Protein AF-A0A0S7Z1P8-F1 (afdb_monomer_lite)

Foldseek 3Di:
DDPPPPPPPPQDEAEAECPPPPADDPVNVVVLLVCVVPDDPSYYYAYHPHPPVRCVVCVVVVNNVSHHHDPDPPDDDD

Radius of gyration: 16.2 Å; chains: 1; bounding box: 42×26×48 Å

pLDDT: mean 80.34, std 19.55, range [32.34, 96.81]

Sequence (78 aa):
MKANEKKAQEDSHVVFDFAGLQQVEVEDLAMILTARMHSPPGESVWVRSVPARTAEILKYLRLDHFFLRYPEDDGQPH

Secondary structure (DSSP, 8-state):
-------------EEEE-TT-S---HHHHHHHHHHHHHPPTT--EEEES--HHHHHHHHHTT-GGGSEEP---S----

Structure (mmCIF, N/CA/C/O backbone):
data_AF-A0A0S7Z1P8-F1
#
_entry.id   AF-A0A0S7Z1P8-F1
#
loop_
_atom_site.group_PDB
_atom_site.id
_atom_site.type_symbol
_atom_site.label_atom_id
_atom_site.label_alt_id
_atom_site.label_comp_id
_atom_site.label_asym_id
_atom_site.label_entity_id
_atom_site.label_seq_id
_atom_site.pdbx_PDB_ins_code
_atom_site.Cartn_x
_atom_site.Cartn_y
_atom_site.Cartn_z
_atom_site.occupancy
_atom_site.B_iso_or_equiv
_atom_site.auth_seq_id
_atom_site.auth_comp_id
_atom_site.auth_asym_id
_atom_site.auth_atom_id
_atom_site.pdbx_PDB_model_num
ATOM 1 N N . MET A 1 1 ? 30.375 -0.332 -35.625 1.00 37.53 1 MET A N 1
ATOM 2 C CA . MET A 1 1 ? 30.101 -0.156 -34.184 1.00 37.53 1 MET A CA 1
ATOM 3 C C . MET A 1 1 ? 28.606 0.064 -34.040 1.00 37.53 1 MET A C 1
ATOM 5 O O . MET A 1 1 ? 28.116 1.067 -34.534 1.00 37.53 1 MET A O 1
ATOM 9 N N . LYS A 1 2 ? 27.863 -0.923 -33.524 1.00 38.72 2 LYS A N 1
ATOM 10 C CA . LYS A 1 2 ? 26.417 -0.785 -33.302 1.00 38.72 2 LYS A CA 1
ATOM 11 C C . LYS A 1 2 ? 26.222 -0.027 -31.991 1.00 38.72 2 LYS A C 1
ATOM 13 O O . LYS A 1 2 ? 26.790 -0.435 -30.981 1.00 38.72 2 LYS A O 1
ATOM 18 N N . ALA A 1 3 ? 25.494 1.086 -32.042 1.00 43.47 3 ALA A N 1
ATOM 19 C CA . ALA A 1 3 ? 25.097 1.834 -30.861 1.00 43.47 3 ALA A CA 1
ATOM 20 C C . ALA A 1 3 ? 24.310 0.894 -29.940 1.00 43.47 3 ALA A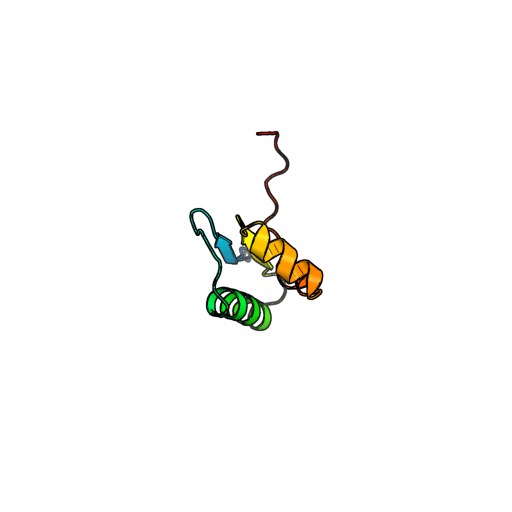 C 1
ATOM 22 O O . ALA A 1 3 ? 23.296 0.322 -30.336 1.00 43.47 3 ALA A O 1
ATOM 23 N N . ASN A 1 4 ? 24.844 0.670 -28.745 1.00 43.12 4 ASN A N 1
ATOM 24 C CA . ASN A 1 4 ? 24.198 -0.110 -27.709 1.00 43.12 4 ASN A CA 1
ATOM 25 C C . ASN A 1 4 ? 23.202 0.826 -27.018 1.00 43.12 4 ASN A C 1
ATOM 27 O O . ASN A 1 4 ? 23.509 1.411 -25.982 1.00 43.12 4 ASN A O 1
ATOM 31 N N . GLU A 1 5 ? 22.041 1.032 -27.641 1.00 44.75 5 GLU A N 1
ATOM 32 C CA . GLU A 1 5 ? 20.887 1.652 -26.992 1.00 44.75 5 GLU A CA 1
ATOM 33 C C . GLU A 1 5 ? 20.399 0.689 -25.905 1.00 44.75 5 GLU A C 1
ATOM 35 O O . GLU A 1 5 ? 19.473 -0.100 -26.093 1.00 44.75 5 GLU A O 1
ATOM 40 N N . LYS A 1 6 ? 21.049 0.726 -24.736 1.00 43.75 6 LYS A N 1
ATOM 41 C CA . LYS A 1 6 ? 20.370 0.362 -23.497 1.00 43.75 6 LYS A CA 1
ATOM 42 C C . LYS A 1 6 ? 19.195 1.329 -23.392 1.00 43.75 6 LYS A C 1
ATOM 44 O O . LYS A 1 6 ? 19.384 2.467 -22.970 1.00 43.75 6 LYS A O 1
ATOM 49 N N . LYS A 1 7 ? 18.001 0.897 -23.807 1.00 41.50 7 LYS A N 1
ATOM 50 C CA . LYS A 1 7 ? 16.762 1.496 -23.315 1.00 41.50 7 LYS A CA 1
ATOM 51 C C . LYS A 1 7 ? 16.908 1.529 -21.799 1.00 41.50 7 LYS A C 1
ATOM 53 O O . LYS A 1 7 ? 16.988 0.472 -21.177 1.00 41.50 7 LYS A O 1
ATOM 58 N N . ALA A 1 8 ? 17.024 2.725 -21.231 1.00 45.50 8 ALA A N 1
ATOM 59 C CA . ALA A 1 8 ? 16.658 2.933 -19.848 1.00 45.50 8 ALA A CA 1
ATOM 60 C C . ALA A 1 8 ? 15.191 2.511 -19.786 1.00 45.50 8 ALA A C 1
ATOM 62 O O . ALA A 1 8 ? 14.310 3.218 -20.267 1.00 45.50 8 ALA A O 1
ATOM 63 N N . GLN A 1 9 ? 14.949 1.271 -19.376 1.00 50.75 9 GLN A N 1
ATOM 64 C CA . GLN A 1 9 ? 13.633 0.883 -18.929 1.00 50.75 9 GLN A CA 1
ATOM 65 C C . GLN A 1 9 ? 13.488 1.676 -17.639 1.00 50.75 9 GLN A C 1
ATOM 67 O O . GLN A 1 9 ? 14.129 1.356 -16.646 1.00 50.75 9 GLN A O 1
ATOM 72 N N . GLU A 1 10 ? 12.845 2.838 -17.735 1.00 54.69 10 GLU A N 1
ATOM 73 C CA . GLU A 1 10 ? 12.458 3.603 -16.561 1.00 54.69 10 GLU A CA 1
ATOM 74 C C . GLU A 1 10 ? 11.612 2.643 -15.735 1.00 54.69 10 GLU A C 1
ATOM 76 O O . GLU A 1 10 ? 10.528 2.257 -16.176 1.00 54.69 10 GLU A O 1
ATOM 81 N N . ASP A 1 11 ? 12.155 2.167 -14.615 1.00 61.69 11 ASP A N 1
ATOM 82 C CA . ASP A 1 11 ? 11.413 1.350 -13.668 1.00 61.69 11 ASP A CA 1
ATOM 83 C C . ASP A 1 11 ? 10.221 2.201 -13.213 1.00 61.69 11 ASP A C 1
ATOM 85 O O . ASP A 1 11 ? 10.346 3.125 -12.406 1.00 61.69 11 ASP A O 1
ATOM 89 N N . SER A 1 12 ? 9.066 1.970 -13.836 1.00 71.88 12 SER A N 1
ATOM 90 C CA . SER A 1 12 ? 7.866 2.744 -13.571 1.00 71.88 12 SER A CA 1
ATOM 91 C C . SER A 1 12 ? 7.303 2.243 -12.250 1.00 71.88 12 SER A C 1
ATOM 93 O O . SER A 1 12 ? 6.900 1.092 -12.116 1.00 71.88 12 SER A O 1
ATOM 95 N N . HIS A 1 13 ? 7.360 3.076 -11.218 1.00 83.75 13 HIS A N 1
ATOM 96 C CA . HIS A 1 13 ? 6.818 2.740 -9.909 1.00 83.75 13 HIS A CA 1
ATOM 97 C C . HIS A 1 13 ? 5.487 3.450 -9.700 1.00 83.75 13 HIS A C 1
ATOM 99 O O . HIS A 1 13 ? 5.344 4.634 -10.007 1.00 83.75 13 HIS A O 1
ATOM 105 N N . VAL A 1 14 ? 4.519 2.735 -9.130 1.00 89.38 14 VAL A N 1
ATOM 106 C CA . VAL A 1 14 ? 3.225 3.308 -8.746 1.00 89.38 14 VAL A CA 1
ATOM 107 C C . VAL A 1 14 ? 3.256 3.620 -7.257 1.00 89.38 14 VAL A C 1
ATOM 109 O O . VAL A 1 14 ? 3.629 2.770 -6.447 1.00 89.38 14 VAL A O 1
ATOM 112 N N . VAL A 1 15 ? 2.850 4.834 -6.885 1.00 92.88 15 VAL A N 1
ATOM 113 C CA . VAL A 1 15 ? 2.777 5.277 -5.488 1.00 92.88 15 VAL A CA 1
ATOM 114 C C . VAL A 1 15 ? 1.344 5.672 -5.160 1.00 92.88 15 VAL A C 1
ATOM 116 O O . VAL A 1 15 ? 0.797 6.592 -5.762 1.00 92.88 15 VAL A O 1
ATOM 119 N N . PHE A 1 16 ? 0.751 4.991 -4.184 1.00 93.31 16 PHE A N 1
ATOM 120 C CA . PHE A 1 16 ? -0.519 5.383 -3.579 1.00 93.31 16 PHE A CA 1
ATOM 121 C C . PHE A 1 16 ? -0.231 6.241 -2.345 1.00 93.31 16 PHE A C 1
ATOM 123 O O . PHE A 1 16 ? 0.254 5.733 -1.331 1.00 93.31 16 PHE A O 1
ATOM 130 N N . ASP A 1 17 ? -0.488 7.545 -2.439 1.00 93.19 17 ASP A N 1
ATOM 131 C CA . ASP A 1 17 ? -0.297 8.488 -1.335 1.00 93.19 17 ASP A CA 1
ATOM 132 C C . ASP A 1 17 ? -1.633 8.796 -0.655 1.00 93.19 17 ASP A C 1
ATOM 134 O O . ASP A 1 17 ? -2.553 9.321 -1.278 1.00 93.19 17 ASP A O 1
ATOM 138 N N . PHE A 1 18 ? -1.727 8.468 0.632 1.00 91.38 18 PHE A N 1
ATOM 139 C CA . PHE A 1 18 ? -2.919 8.687 1.451 1.00 91.38 18 PHE A CA 1
ATOM 140 C C . PHE A 1 18 ? -2.895 10.023 2.211 1.00 91.38 18 PHE A C 1
ATOM 142 O O . PHE A 1 18 ? -3.666 10.223 3.152 1.00 91.38 18 PHE A O 1
ATOM 149 N N . ALA A 1 19 ? -2.001 10.947 1.841 1.00 90.75 19 ALA A N 1
ATOM 150 C CA . ALA A 1 19 ? -1.874 12.240 2.499 1.00 90.75 19 ALA A CA 1
ATOM 151 C C . ALA A 1 19 ? -3.214 12.995 2.538 1.00 90.75 19 ALA A C 1
ATOM 153 O O . ALA A 1 19 ? -3.903 13.149 1.532 1.00 90.75 19 ALA A O 1
ATOM 154 N N . GLY A 1 20 ? -3.579 13.488 3.723 1.00 86.94 20 GLY A N 1
ATOM 155 C CA . GLY A 1 20 ? -4.813 14.249 3.935 1.00 86.94 20 GLY A CA 1
ATOM 156 C C . GLY A 1 20 ? -6.082 13.403 4.076 1.00 86.94 20 GLY A C 1
ATOM 157 O O . GLY A 1 20 ? -7.122 13.952 4.447 1.00 86.94 20 GLY A O 1
ATOM 158 N N . LEU A 1 21 ? -6.017 12.086 3.859 1.00 84.56 21 LEU A N 1
ATOM 159 C CA . LEU A 1 21 ? -7.147 11.199 4.112 1.00 84.56 21 LEU A CA 1
ATOM 160 C C . LEU A 1 21 ? -7.272 10.901 5.609 1.00 84.56 21 LEU A C 1
ATOM 162 O O . LEU A 1 21 ? -6.314 10.529 6.283 1.00 84.56 21 LEU A O 1
ATOM 166 N N . GLN A 1 22 ? -8.488 11.063 6.133 1.00 79.12 22 GLN A N 1
ATOM 167 C CA . GLN A 1 22 ? -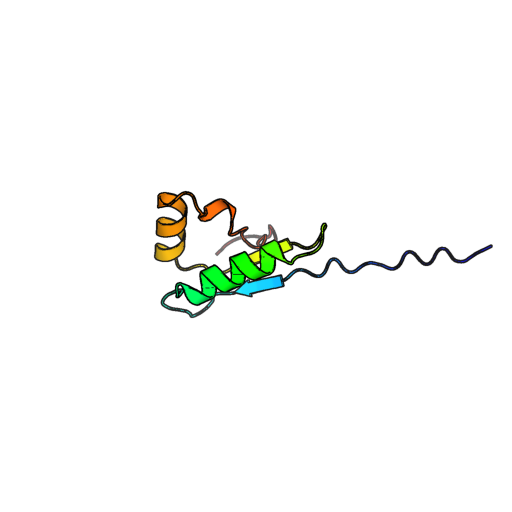8.809 10.740 7.528 1.00 79.12 22 GLN A CA 1
ATOM 168 C C . GLN A 1 22 ? -8.905 9.224 7.756 1.00 79.12 22 GLN A C 1
ATOM 170 O O . GLN A 1 22 ? -8.629 8.735 8.851 1.00 79.12 22 GLN A O 1
ATOM 175 N N . GLN A 1 23 ? -9.294 8.482 6.718 1.00 84.12 23 GLN A N 1
ATOM 176 C CA . GLN A 1 23 ? -9.469 7.037 6.732 1.00 84.12 23 GLN A CA 1
ATOM 177 C C . GLN A 1 23 ? -9.174 6.472 5.337 1.00 84.12 23 GLN A C 1
ATOM 179 O O . GLN A 1 23 ? -9.349 7.163 4.338 1.00 84.12 23 GLN A O 1
ATOM 184 N N . VAL A 1 24 ? -8.704 5.225 5.300 1.00 88.31 24 VAL A N 1
ATOM 185 C CA . VAL A 1 24 ? -8.543 4.436 4.071 1.00 88.31 24 VAL A CA 1
ATOM 186 C C . VAL A 1 24 ? -9.700 3.461 3.991 1.00 88.31 24 VAL A C 1
ATOM 188 O O . VAL A 1 24 ? -9.957 2.749 4.969 1.00 88.31 24 VAL A O 1
ATOM 191 N N . GLU A 1 25 ? -10.372 3.416 2.850 1.00 91.62 25 GLU A N 1
ATOM 192 C CA . GLU A 1 25 ? -11.490 2.513 2.634 1.00 91.62 25 GLU A CA 1
ATOM 193 C C . GLU A 1 25 ? -11.009 1.144 2.139 1.00 91.62 25 GLU A C 1
ATOM 195 O O . GLU A 1 25 ? -9.890 0.963 1.654 1.00 91.62 25 GLU A O 1
ATOM 200 N N . VAL A 1 26 ? -11.864 0.128 2.271 1.00 90.81 26 VAL A N 1
ATOM 201 C CA . VAL A 1 26 ? -11.524 -1.240 1.838 1.00 90.81 26 VAL A CA 1
ATOM 202 C C . VAL A 1 26 ? -11.251 -1.297 0.329 1.00 90.81 26 VAL A C 1
ATOM 204 O O . VAL A 1 26 ? -10.402 -2.070 -0.114 1.00 90.81 26 VAL A O 1
ATOM 207 N N . GLU A 1 27 ? -11.933 -0.463 -0.455 1.00 94.00 27 GLU A N 1
ATOM 208 C CA . GLU A 1 27 ? -11.737 -0.350 -1.903 1.00 94.00 27 GLU A CA 1
ATOM 209 C C . GLU A 1 27 ? -10.344 0.170 -2.281 1.00 94.00 27 GLU A C 1
ATOM 211 O O . GLU A 1 27 ? -9.728 -0.376 -3.198 1.00 94.00 27 GLU A O 1
ATOM 216 N N . ASP A 1 28 ? -9.786 1.115 -1.520 1.00 91.94 28 ASP A N 1
ATOM 217 C CA . ASP A 1 28 ? -8.419 1.603 -1.726 1.00 91.94 28 ASP A CA 1
ATOM 218 C C . ASP A 1 28 ? -7.390 0.488 -1.500 1.00 91.94 28 ASP A C 1
ATOM 220 O O . ASP A 1 28 ? -6.450 0.299 -2.278 1.00 91.94 28 ASP A O 1
ATOM 224 N N . LEU A 1 29 ? -7.590 -0.302 -0.440 1.00 93.06 29 LEU A N 1
ATOM 225 C CA . LEU A 1 29 ? -6.731 -1.444 -0.126 1.00 93.06 29 LEU A CA 1
ATOM 226 C C . LEU A 1 29 ? -6.816 -2.517 -1.220 1.00 93.06 29 LEU A C 1
ATOM 228 O O . LEU A 1 29 ? -5.790 -3.059 -1.639 1.00 93.06 29 LEU A O 1
ATOM 232 N N . ALA A 1 30 ? -8.024 -2.804 -1.713 1.00 94.56 30 ALA A N 1
ATOM 233 C CA . ALA A 1 30 ? -8.243 -3.743 -2.809 1.00 94.56 30 ALA A CA 1
ATOM 234 C C . ALA A 1 30 ? -7.589 -3.261 -4.113 1.00 94.56 30 ALA A C 1
ATOM 236 O O . ALA A 1 30 ? -7.007 -4.067 -4.845 1.00 94.56 30 ALA A O 1
ATOM 237 N N . MET A 1 31 ? -7.624 -1.955 -4.384 1.00 94.75 31 MET A N 1
ATOM 238 C CA . MET A 1 31 ? -6.957 -1.350 -5.534 1.00 94.75 31 MET A CA 1
ATOM 239 C C . MET A 1 31 ? -5.435 -1.536 -5.467 1.00 94.75 31 MET A C 1
ATOM 241 O O . MET A 1 31 ? -4.837 -1.942 -6.462 1.00 94.75 31 MET A O 1
ATOM 245 N N . ILE A 1 32 ? -4.807 -1.341 -4.303 1.00 93.81 32 ILE A N 1
ATOM 246 C CA . ILE A 1 32 ? -3.360 -1.572 -4.124 1.00 93.81 32 ILE A CA 1
ATOM 247 C C . ILE A 1 32 ? -2.987 -3.039 -4.353 1.00 93.81 32 ILE A C 1
ATOM 249 O O . ILE A 1 32 ? -2.012 -3.336 -5.048 1.00 93.81 32 ILE A O 1
ATOM 253 N N . LEU A 1 33 ? -3.763 -3.966 -3.786 1.00 93.12 33 LEU A N 1
ATOM 254 C CA . LEU A 1 33 ? -3.550 -5.401 -3.986 1.00 93.12 33 LEU A CA 1
ATOM 255 C C . LEU A 1 33 ? -3.686 -5.779 -5.464 1.00 93.12 33 LEU A C 1
ATOM 257 O O . LEU A 1 33 ? -2.871 -6.535 -5.990 1.00 93.12 33 LEU A O 1
ATOM 261 N N . THR A 1 34 ? -4.680 -5.210 -6.143 1.00 93.44 34 THR A N 1
ATOM 262 C CA . THR A 1 34 ? -4.900 -5.407 -7.578 1.00 93.44 34 THR A CA 1
ATOM 263 C C . THR A 1 34 ? -3.726 -4.871 -8.390 1.00 93.44 34 THR A C 1
ATOM 265 O O . THR A 1 34 ? -3.178 -5.605 -9.210 1.00 93.44 34 THR A O 1
ATOM 268 N N . ALA A 1 35 ? -3.278 -3.642 -8.117 1.00 92.25 35 ALA A N 1
ATOM 269 C CA . ALA A 1 35 ? -2.118 -3.050 -8.775 1.00 92.25 35 ALA A CA 1
ATOM 270 C C . ALA A 1 35 ? -0.889 -3.959 -8.641 1.00 92.25 35 ALA A C 1
ATOM 272 O O . ALA A 1 35 ? -0.267 -4.289 -9.643 1.00 92.25 35 ALA A O 1
ATOM 273 N N . ARG A 1 36 ? -0.614 -4.475 -7.436 1.00 90.75 36 ARG A N 1
ATOM 274 C CA . ARG A 1 36 ? 0.495 -5.413 -7.203 1.00 90.75 36 ARG A CA 1
ATOM 275 C C . ARG A 1 36 ? 0.423 -6.692 -8.007 1.00 90.75 36 ARG A C 1
ATOM 277 O O . ARG A 1 36 ? 1.443 -7.130 -8.523 1.00 90.75 36 ARG A O 1
ATOM 284 N N . MET A 1 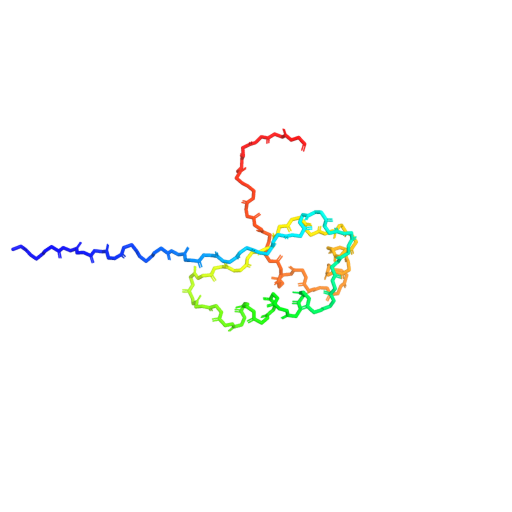37 ? -0.749 -7.319 -8.066 1.00 91.25 37 MET A N 1
ATOM 285 C CA . MET A 1 37 ? -0.915 -8.569 -8.810 1.00 91.25 37 MET A CA 1
ATOM 286 C C . MET A 1 37 ? -0.661 -8.382 -10.308 1.00 91.25 37 MET A C 1
ATOM 288 O O . MET A 1 37 ? -0.268 -9.333 -10.980 1.00 91.25 37 MET A O 1
ATOM 292 N N . HIS A 1 38 ? -0.888 -7.172 -10.822 1.00 91.44 38 HIS A N 1
ATOM 293 C CA . HIS A 1 38 ? -0.714 -6.838 -12.232 1.00 91.44 38 HIS A CA 1
ATOM 294 C C . HIS A 1 38 ? 0.615 -6.140 -12.555 1.00 91.44 38 HIS A C 1
ATOM 296 O O . HIS A 1 38 ? 0.925 -5.983 -13.736 1.00 91.44 38 HIS A O 1
ATOM 302 N N . SER A 1 39 ? 1.408 -5.755 -11.551 1.00 88.56 39 SER A N 1
ATOM 303 C CA . SER A 1 39 ? 2.708 -5.120 -11.766 1.00 88.56 39 SER A CA 1
ATOM 304 C C . SER A 1 39 ? 3.720 -6.085 -12.402 1.00 88.56 39 SER A C 1
ATOM 306 O O . SER A 1 39 ? 3.893 -7.209 -11.919 1.00 88.56 39 SER A O 1
ATOM 308 N N . PRO A 1 40 ? 4.421 -5.661 -13.468 1.00 86.88 40 PRO A N 1
ATOM 309 C CA . PRO A 1 40 ? 5.529 -6.408 -14.045 1.00 86.88 40 PRO A CA 1
ATOM 310 C C . PRO A 1 40 ? 6.669 -6.666 -13.044 1.00 86.88 40 PRO A C 1
ATOM 312 O O . PRO A 1 40 ? 6.881 -5.884 -12.114 1.00 86.88 40 PRO A O 1
ATOM 315 N N . PRO A 1 41 ? 7.479 -7.720 -13.255 1.00 81.19 41 PRO A N 1
ATOM 316 C CA . PRO A 1 41 ? 8.711 -7.916 -12.497 1.00 81.19 41 PRO A CA 1
ATOM 317 C C . PRO A 1 41 ? 9.644 -6.702 -12.626 1.00 81.19 41 PRO A C 1
ATOM 319 O O . PRO A 1 41 ? 9.991 -6.314 -13.738 1.00 81.19 41 PRO A O 1
ATOM 322 N N . GLY A 1 42 ? 10.066 -6.136 -11.492 1.00 79.56 42 GLY A N 1
ATOM 323 C CA . GLY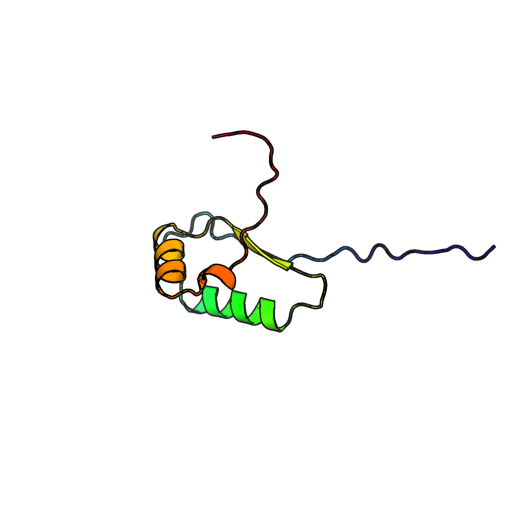 A 1 42 ? 10.906 -4.929 -11.431 1.00 79.56 42 GLY A CA 1
ATOM 324 C C . GLY A 1 42 ? 10.133 -3.648 -11.103 1.00 79.56 42 GLY A C 1
ATOM 325 O O . GLY A 1 42 ? 10.725 -2.697 -10.600 1.00 79.56 42 GLY A O 1
ATOM 326 N N . GLU A 1 43 ? 8.809 -3.641 -11.272 1.00 85.06 43 GLU A N 1
ATOM 327 C CA . GLU A 1 43 ? 7.964 -2.513 -10.884 1.00 85.06 43 GLU A CA 1
ATOM 328 C C . GLU A 1 43 ? 7.409 -2.706 -9.470 1.00 85.06 43 GLU A C 1
ATOM 330 O O . GLU A 1 43 ? 6.735 -3.689 -9.158 1.00 85.06 43 GLU A O 1
ATOM 335 N N . SER A 1 44 ? 7.685 -1.742 -8.595 1.00 87.94 44 SER A N 1
ATOM 336 C CA . SER A 1 44 ? 7.163 -1.724 -7.233 1.00 87.94 44 SER A CA 1
ATOM 337 C C . SER A 1 44 ? 5.896 -0.877 -7.121 1.00 87.94 44 SER A C 1
ATOM 339 O O . SER A 1 44 ? 5.822 0.241 -7.636 1.00 87.94 44 SER A O 1
ATOM 341 N N . VAL A 1 45 ? 4.924 -1.398 -6.366 1.00 92.81 45 VAL A N 1
ATOM 342 C CA . VAL A 1 45 ? 3.759 -0.643 -5.883 1.00 92.81 45 VAL A CA 1
ATOM 343 C C . VAL A 1 45 ? 3.983 -0.262 -4.430 1.00 92.81 45 VAL A C 1
ATOM 345 O O . VAL A 1 45 ? 4.023 -1.127 -3.539 1.00 92.81 45 VAL A O 1
ATOM 348 N N . TRP A 1 46 ? 4.095 1.040 -4.213 1.00 94.50 46 TRP A N 1
ATOM 349 C CA . TRP A 1 46 ? 4.382 1.652 -2.929 1.00 94.50 46 TRP A CA 1
ATOM 350 C C . TRP A 1 46 ? 3.149 2.320 -2.333 1.00 94.50 46 TRP A C 1
ATOM 352 O O . TRP A 1 46 ? 2.271 2.803 -3.049 1.00 94.50 46 TRP A O 1
ATOM 362 N N . VAL A 1 47 ? 3.125 2.402 -1.007 1.00 94.50 47 VAL A N 1
ATOM 363 C CA . VAL A 1 47 ? 2.169 3.217 -0.257 1.00 94.50 47 VAL A CA 1
ATOM 364 C C . VAL A 1 47 ? 2.891 4.276 0.566 1.00 94.50 47 VAL A C 1
ATOM 366 O O . VAL A 1 47 ? 3.966 4.024 1.114 1.00 94.50 47 VAL A O 1
ATOM 369 N N . ARG A 1 48 ? 2.288 5.456 0.687 1.00 93.69 48 ARG A N 1
ATOM 370 C CA . ARG A 1 48 ? 2.781 6.581 1.490 1.00 93.69 48 ARG A CA 1
ATOM 371 C C . ARG A 1 48 ? 1.643 7.154 2.338 1.00 93.69 48 ARG A C 1
ATOM 373 O O . ARG A 1 48 ? 0.476 7.001 1.988 1.00 93.69 48 ARG A O 1
ATOM 380 N N . SER A 1 49 ? 1.980 7.776 3.468 1.00 92.88 49 SER A N 1
ATOM 381 C CA . SER A 1 49 ? 1.024 8.485 4.338 1.00 92.88 49 SER A CA 1
ATOM 382 C C . SER A 1 49 ? -0.139 7.623 4.849 1.00 92.88 49 SER A C 1
ATOM 384 O O . SER A 1 49 ? -1.216 8.142 5.127 1.00 92.88 49 SER A O 1
ATOM 386 N N . VAL A 1 50 ? 0.049 6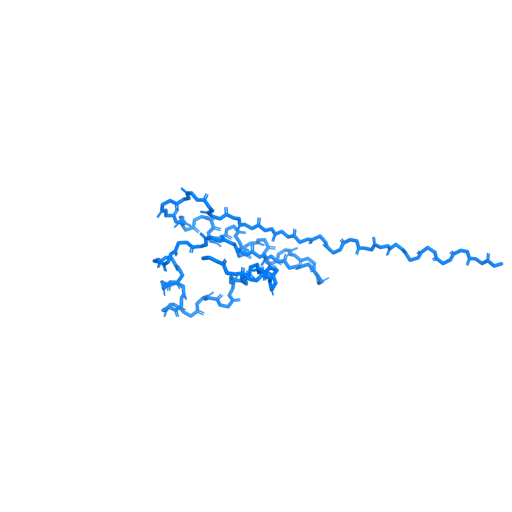.302 4.974 1.00 91.62 50 VAL A N 1
ATOM 387 C CA . VAL A 1 50 ? -1.004 5.394 5.455 1.00 91.62 50 VAL A CA 1
ATOM 388 C C . VAL A 1 50 ? -1.422 5.807 6.875 1.00 91.62 50 VAL A C 1
ATOM 390 O O . VAL A 1 50 ? -0.564 5.819 7.763 1.00 91.62 50 VAL A O 1
ATOM 393 N N . PRO A 1 51 ? -2.713 6.096 7.134 1.00 92.50 51 PRO A N 1
ATOM 394 C CA . PRO A 1 51 ? -3.197 6.443 8.464 1.00 92.50 51 PRO A CA 1
ATOM 395 C C . PRO A 1 51 ? -2.803 5.397 9.508 1.00 92.50 51 PRO A C 1
ATOM 397 O O . PRO A 1 51 ? -2.928 4.191 9.276 1.00 92.50 51 PRO A O 1
ATOM 400 N N . ALA A 1 52 ? -2.360 5.855 10.683 1.00 90.81 52 ALA A N 1
ATOM 401 C CA . ALA A 1 52 ? -1.802 4.991 11.728 1.00 90.81 52 ALA A CA 1
ATOM 402 C C . ALA A 1 52 ? -2.741 3.832 12.103 1.00 90.81 52 ALA A C 1
ATOM 404 O O . ALA A 1 52 ? -2.317 2.678 12.146 1.00 90.81 52 ALA A O 1
ATOM 405 N N . ARG A 1 53 ? -4.038 4.124 12.265 1.00 91.81 53 ARG A N 1
ATOM 406 C CA . ARG A 1 53 ? -5.061 3.112 12.559 1.00 91.81 53 ARG A CA 1
ATOM 407 C C . ARG A 1 53 ? -5.156 2.043 11.466 1.00 91.81 53 ARG A C 1
ATOM 409 O O . ARG A 1 53 ? -5.263 0.861 11.779 1.00 91.81 53 ARG A O 1
ATOM 416 N N . THR A 1 54 ? -5.089 2.434 10.193 1.00 92.19 54 THR A N 1
ATOM 417 C CA . THR A 1 54 ? -5.082 1.490 9.066 1.00 92.19 54 THR A CA 1
ATOM 418 C C . THR A 1 54 ? -3.824 0.624 9.102 1.00 92.19 54 THR A C 1
ATOM 420 O O . THR A 1 54 ? -3.920 -0.596 8.985 1.00 92.19 54 THR A O 1
ATOM 423 N N . ALA A 1 55 ? -2.650 1.219 9.330 1.00 92.44 55 ALA A N 1
ATOM 424 C CA . ALA A 1 55 ? -1.393 0.479 9.425 1.00 92.44 55 ALA A CA 1
ATOM 425 C C . ALA A 1 55 ? -1.392 -0.540 10.583 1.00 92.44 55 ALA A C 1
ATOM 427 O O . ALA A 1 55 ? -0.919 -1.665 10.416 1.00 92.44 55 ALA A O 1
ATOM 428 N N . GLU A 1 56 ? -1.954 -0.176 11.738 1.00 94.31 56 GLU A N 1
ATOM 429 C CA . GLU A 1 56 ? -2.13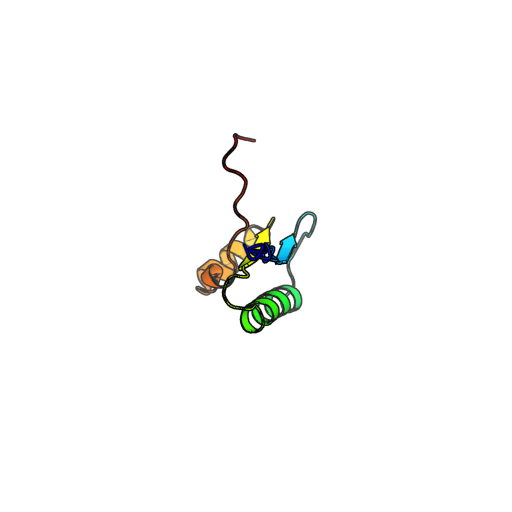4 -1.084 12.874 1.00 94.31 56 GLU A CA 1
ATOM 430 C C . GLU A 1 56 ? -3.042 -2.258 12.515 1.00 94.31 56 GLU A C 1
ATOM 432 O O . GLU A 1 56 ? -2.654 -3.408 12.716 1.00 94.31 56 GLU A O 1
ATOM 437 N N . ILE A 1 57 ? -4.217 -1.988 11.935 1.00 93.50 57 ILE A N 1
ATOM 438 C CA . ILE A 1 57 ? -5.159 -3.029 11.502 1.00 93.50 57 ILE A CA 1
ATOM 439 C C . ILE A 1 57 ? -4.481 -3.993 10.521 1.00 93.50 57 ILE A C 1
ATOM 441 O O . ILE A 1 57 ? -4.551 -5.207 10.714 1.00 93.50 57 ILE A O 1
ATOM 445 N N . LEU A 1 58 ? -3.766 -3.480 9.514 1.00 93.88 58 LEU A N 1
ATOM 446 C CA . LEU A 1 58 ? -3.047 -4.314 8.547 1.00 93.88 58 LEU A CA 1
ATOM 447 C C . LEU A 1 58 ? -1.996 -5.200 9.226 1.00 93.88 58 LEU A C 1
ATOM 449 O O . LEU A 1 58 ? -1.904 -6.383 8.908 1.00 93.88 58 LEU A O 1
ATOM 453 N N . LYS A 1 59 ? -1.252 -4.671 10.202 1.00 95.00 59 LYS A N 1
ATOM 454 C CA . LYS A 1 59 ? -0.278 -5.446 10.983 1.00 95.00 59 LYS A CA 1
ATOM 455 C C . LYS A 1 59 ? -0.945 -6.524 11.842 1.00 95.00 59 LYS A C 1
ATOM 457 O O . LYS A 1 59 ? -0.463 -7.656 11.877 1.00 95.00 59 LYS A O 1
ATOM 462 N N . TYR A 1 60 ? -2.057 -6.209 12.511 1.00 96.81 60 TYR A N 1
ATOM 463 C CA . TYR A 1 60 ? -2.824 -7.185 13.297 1.00 96.81 60 TYR A CA 1
ATOM 464 C C . TYR A 1 60 ? -3.342 -8.335 12.431 1.00 96.81 60 TYR A C 1
ATOM 466 O O . TYR A 1 60 ? -3.277 -9.492 12.842 1.00 96.81 60 TYR A O 1
ATOM 474 N N . LEU A 1 61 ? -3.790 -8.024 11.214 1.00 94.69 61 LEU A N 1
ATOM 475 C CA . LEU A 1 61 ? -4.240 -9.006 10.228 1.00 94.69 61 LEU A CA 1
ATOM 476 C C . LEU A 1 61 ? -3.088 -9.678 9.467 1.00 94.69 61 LEU A C 1
ATOM 478 O O . LEU A 1 61 ? -3.339 -10.550 8.639 1.00 94.69 61 LEU A O 1
ATOM 482 N N . ARG A 1 62 ? -1.832 -9.298 9.746 1.00 94.50 62 ARG A N 1
ATOM 483 C CA . ARG A 1 62 ? -0.623 -9.788 9.062 1.00 94.50 62 ARG A CA 1
ATOM 484 C C . ARG A 1 62 ? -0.647 -9.527 7.556 1.00 94.50 62 ARG A C 1
ATOM 486 O O . ARG A 1 62 ? -0.058 -10.285 6.798 1.00 94.50 62 ARG A O 1
ATOM 493 N N . LEU A 1 63 ? -1.321 -8.464 7.127 1.00 93.75 63 LEU A N 1
ATOM 494 C CA . LEU A 1 63 ? -1.428 -8.026 5.735 1.00 93.75 63 LEU A CA 1
ATOM 495 C C . LEU A 1 63 ? -0.416 -6.935 5.377 1.00 93.75 63 LEU A C 1
ATOM 497 O O . LEU A 1 63 ? -0.281 -6.592 4.211 1.00 93.75 63 LEU A O 1
ATOM 501 N N . ASP A 1 64 ? 0.308 -6.394 6.352 1.00 92.94 64 ASP A N 1
ATOM 502 C CA . ASP A 1 64 ? 1.260 -5.290 6.205 1.00 92.94 64 ASP A CA 1
ATOM 503 C C . ASP A 1 64 ? 2.327 -5.523 5.121 1.00 92.94 64 ASP A C 1
ATOM 505 O O . ASP A 1 64 ? 2.690 -4.599 4.397 1.00 92.94 64 ASP A O 1
ATOM 509 N N . HIS A 1 65 ? 2.764 -6.766 4.922 1.00 90.81 65 HIS A N 1
ATOM 510 C CA . HIS A 1 65 ? 3.715 -7.136 3.868 1.00 90.81 65 HIS A CA 1
ATOM 511 C C . HIS A 1 65 ? 3.178 -6.927 2.434 1.00 90.81 65 HIS A C 1
ATOM 513 O O . HIS A 1 65 ? 3.957 -6.770 1.488 1.00 90.81 65 HIS A O 1
ATOM 519 N N . PHE A 1 66 ? 1.854 -6.857 2.257 1.00 91.12 66 PHE A N 1
ATOM 520 C CA . PHE A 1 66 ? 1.227 -6.495 0.987 1.00 91.12 66 PHE A CA 1
ATOM 521 C C . PHE A 1 66 ? 1.222 -4.983 0.709 1.00 91.12 66 PHE A C 1
ATOM 523 O O . PHE A 1 66 ? 0.807 -4.575 -0.371 1.00 91.12 66 PHE A O 1
ATOM 530 N N . PHE A 1 67 ? 1.716 -4.153 1.628 1.00 92.00 67 PHE A N 1
ATOM 531 C CA . PHE A 1 67 ? 1.709 -2.694 1.516 1.00 92.00 67 PHE A CA 1
ATOM 532 C C . PHE A 1 67 ? 3.121 -2.151 1.785 1.00 92.00 67 PHE A C 1
ATOM 534 O O . PHE A 1 67 ? 3.436 -1.658 2.866 1.00 92.00 67 PHE A O 1
ATOM 541 N N . LEU A 1 68 ? 4.000 -2.278 0.785 1.00 91.62 68 LEU A N 1
ATOM 542 C CA . LEU A 1 68 ? 5.391 -1.811 0.856 1.00 91.62 68 LEU A CA 1
ATOM 543 C C . LEU A 1 68 ? 5.383 -0.292 0.979 1.00 91.62 68 LEU A C 1
ATOM 545 O O . LEU A 1 68 ? 4.803 0.405 0.147 1.00 91.62 68 LEU A O 1
ATOM 549 N N . ARG A 1 69 ? 6.046 0.212 2.012 1.00 90.81 69 ARG A N 1
ATOM 550 C CA . ARG A 1 69 ? 6.160 1.647 2.251 1.00 90.81 69 ARG A CA 1
ATOM 551 C C . ARG A 1 69 ? 7.109 2.263 1.243 1.00 90.81 69 ARG A C 1
ATOM 553 O O . ARG A 1 69 ? 8.187 1.717 1.029 1.00 90.81 69 ARG A O 1
ATOM 560 N N . TYR A 1 70 ? 6.696 3.379 0.653 1.00 89.81 70 TYR A N 1
ATOM 561 C CA . TYR A 1 70 ? 7.565 4.182 -0.192 1.00 89.81 70 TYR A CA 1
ATOM 562 C C . TYR A 1 70 ? 8.843 4.516 0.593 1.00 89.81 70 TYR A C 1
ATOM 564 O O . TYR A 1 70 ? 8.714 4.965 1.736 1.00 89.81 70 TYR A O 1
ATOM 572 N N . PRO A 1 71 ? 10.043 4.279 0.034 1.00 82.69 71 PRO A N 1
ATOM 573 C CA . PRO A 1 71 ? 11.280 4.671 0.690 1.00 82.69 71 PRO A CA 1
ATOM 574 C C . PRO A 1 71 ? 11.270 6.194 0.832 1.00 82.69 71 PRO A C 1
ATOM 576 O O . PRO A 1 71 ? 11.288 6.930 -0.154 1.00 82.69 71 PRO A O 1
ATOM 579 N N . GLU A 1 72 ? 11.129 6.678 2.060 1.00 68.50 72 GLU A N 1
ATOM 580 C CA . GLU A 1 72 ? 11.409 8.076 2.350 1.00 68.50 72 GLU A CA 1
ATOM 581 C C . GLU A 1 72 ? 12.906 8.247 2.140 1.00 68.50 72 GLU A C 1
ATOM 583 O O . GLU A 1 72 ? 13.680 7.540 2.774 1.00 68.50 72 GLU A O 1
ATOM 588 N N . ASP A 1 73 ? 13.277 9.102 1.185 1.00 56.53 73 ASP A N 1
ATOM 589 C CA . ASP A 1 73 ? 14.667 9.442 0.889 1.00 56.53 73 ASP A CA 1
ATOM 590 C C . ASP A 1 73 ? 15.376 9.704 2.225 1.00 56.53 73 ASP A C 1
ATOM 592 O O . ASP A 1 73 ? 14.888 10.515 3.015 1.00 56.53 73 ASP A O 1
ATOM 596 N N . ASP A 1 74 ? 16.437 8.949 2.517 1.00 45.09 74 ASP A N 1
ATOM 597 C CA . ASP A 1 74 ? 17.073 8.777 3.833 1.00 45.09 74 ASP A CA 1
ATOM 598 C C . ASP A 1 74 ? 17.769 10.059 4.372 1.00 45.09 74 ASP A C 1
ATOM 600 O O . ASP A 1 74 ? 18.872 10.017 4.922 1.00 45.09 74 ASP A O 1
ATOM 604 N N . GLY A 1 75 ? 17.170 11.236 4.204 1.00 46.75 75 GLY A N 1
ATOM 605 C CA . GLY A 1 75 ? 17.754 12.548 4.440 1.00 46.75 75 GLY A CA 1
ATOM 606 C C . GLY A 1 75 ? 16.994 13.396 5.460 1.00 46.75 75 GLY A C 1
ATOM 607 O O . GLY A 1 75 ? 16.413 14.407 5.090 1.00 46.75 75 GLY A O 1
ATOM 608 N N . GLN A 1 76 ? 17.140 13.064 6.750 1.00 32.34 76 GLN A N 1
ATOM 609 C CA . GLN A 1 76 ? 16.972 13.974 7.907 1.00 32.34 76 GLN A CA 1
ATOM 610 C C . GLN A 1 76 ? 15.545 14.474 8.292 1.00 32.34 76 GLN A C 1
ATOM 612 O O . GLN A 1 76 ? 14.605 14.355 7.518 1.00 32.34 76 GLN A O 1
ATOM 617 N N . PRO A 1 77 ? 15.356 14.922 9.560 1.00 38.16 77 PRO A N 1
ATOM 618 C CA . PRO A 1 77 ? 14.139 14.708 10.352 1.00 38.16 77 PRO A CA 1
ATOM 619 C C . PRO A 1 77 ? 13.110 15.835 10.225 1.00 38.16 77 PRO A C 1
ATOM 621 O O . PRO A 1 77 ? 13.519 16.974 10.038 1.00 38.16 77 PRO A O 1
ATOM 624 N N . HIS A 1 78 ? 11.829 15.527 10.481 1.00 40.47 78 HIS A N 1
ATOM 625 C CA . HIS A 1 78 ? 10.919 16.293 11.354 1.00 40.47 78 HIS A CA 1
ATOM 626 C C . HIS A 1 78 ? 9.725 15.440 11.798 1.00 40.47 78 HIS A C 1
ATOM 628 O O . HIS A 1 78 ? 9.105 14.792 10.930 1.00 40.47 78 HIS A O 1
#